Protein AF-A0A7V9MCZ0-F1 (afdb_monomer)

Structure (mmCIF, N/CA/C/O backbone):
data_AF-A0A7V9MCZ0-F1
#
_entry.id   AF-A0A7V9MCZ0-F1
#
loop_
_atom_site.group_PDB
_atom_site.id
_atom_site.type_symbol
_atom_site.label_atom_id
_atom_site.label_alt_id
_atom_site.label_comp_id
_atom_site.label_asym_id
_atom_site.label_entity_id
_atom_site.label_seq_id
_atom_site.pdbx_PDB_ins_code
_atom_site.Cartn_x
_atom_site.Cartn_y
_atom_site.Cartn_z
_atom_site.occupancy
_atom_site.B_iso_or_equiv
_atom_site.auth_seq_id
_atom_site.auth_comp_id
_atom_site.auth_asym_id
_atom_site.auth_atom_id
_atom_site.pdbx_PDB_model_num
ATOM 1 N N . MET A 1 1 ? 47.571 -10.780 -29.583 1.00 53.69 1 MET A N 1
ATOM 2 C CA . MET A 1 1 ? 46.732 -9.605 -29.930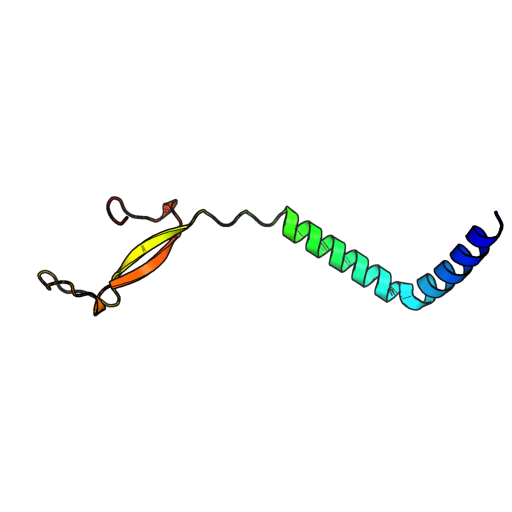 1.00 53.69 1 MET A CA 1
ATOM 3 C C . MET A 1 1 ? 45.734 -9.867 -31.080 1.00 53.69 1 MET A C 1
ATOM 5 O O . MET A 1 1 ? 45.072 -8.927 -31.494 1.00 53.69 1 MET A O 1
ATOM 9 N N . ALA A 1 2 ? 45.577 -11.111 -31.576 1.00 59.25 2 ALA A N 1
ATOM 10 C CA . ALA A 1 2 ? 44.651 -11.463 -32.672 1.00 59.25 2 ALA A CA 1
ATOM 11 C C . ALA A 1 2 ? 43.262 -11.963 -32.199 1.00 59.25 2 ALA A C 1
ATOM 13 O O . ALA A 1 2 ? 42.271 -11.785 -32.904 1.00 59.25 2 ALA A O 1
ATOM 14 N N . ASP A 1 3 ? 43.157 -12.501 -30.978 1.00 59.69 3 ASP A N 1
ATOM 15 C CA . ASP A 1 3 ? 41.900 -13.044 -30.427 1.00 59.69 3 ASP A CA 1
ATOM 16 C C . ASP A 1 3 ? 40.782 -12.011 -30.259 1.00 59.69 3 ASP A C 1
ATOM 18 O O . ASP A 1 3 ? 39.610 -12.296 -30.508 1.00 59.69 3 ASP A O 1
ATOM 22 N N . LEU A 1 4 ? 41.139 -10.775 -29.901 1.00 64.88 4 LEU A N 1
ATOM 23 C CA . LEU A 1 4 ? 40.180 -9.681 -29.737 1.00 64.88 4 LEU A CA 1
ATOM 24 C C . LEU A 1 4 ? 39.427 -9.370 -31.039 1.00 64.88 4 LEU A C 1
ATOM 26 O O . LEU A 1 4 ? 38.250 -9.012 -31.007 1.00 64.88 4 LEU A O 1
ATOM 30 N N . HIS A 1 5 ? 40.072 -9.552 -32.193 1.00 65.00 5 HIS A N 1
ATOM 31 C CA . HIS A 1 5 ? 39.449 -9.288 -33.489 1.00 65.00 5 HIS A CA 1
ATOM 32 C C . HIS A 1 5 ? 38.478 -10.405 -33.904 1.00 65.00 5 HIS A C 1
ATOM 34 O O . HIS A 1 5 ? 37.413 -10.141 -34.468 1.00 65.00 5 HIS A O 1
ATOM 40 N N . HIS A 1 6 ? 38.786 -11.658 -33.561 1.00 62.09 6 HIS A N 1
ATOM 41 C CA . HIS A 1 6 ? 37.888 -12.782 -33.824 1.00 62.09 6 HIS A CA 1
ATOM 42 C C . HIS A 1 6 ? 36.652 -12.761 -32.921 1.00 62.09 6 HIS A C 1
ATOM 44 O O . HIS A 1 6 ? 35.531 -12.915 -33.421 1.00 62.09 6 HIS A O 1
ATOM 50 N N . LEU A 1 7 ? 36.839 -12.485 -31.625 1.00 67.75 7 LEU A N 1
ATOM 51 C CA . LEU A 1 7 ? 35.751 -12.327 -30.655 1.00 67.75 7 LEU A CA 1
ATOM 52 C C . LEU A 1 7 ? 34.787 -11.213 -31.066 1.00 67.75 7 LEU A C 1
ATOM 54 O O . LEU A 1 7 ? 33.575 -11.421 -31.075 1.00 67.75 7 LEU A O 1
ATOM 58 N N . THR A 1 8 ? 35.311 -10.058 -31.482 1.00 74.94 8 THR A N 1
ATOM 59 C CA . THR A 1 8 ? 34.484 -8.918 -31.904 1.00 74.94 8 THR A CA 1
ATOM 60 C C . THR A 1 8 ? 33.714 -9.191 -33.198 1.00 74.94 8 THR A C 1
ATOM 62 O O . THR A 1 8 ? 32.549 -8.799 -33.295 1.00 74.94 8 THR A O 1
ATOM 65 N N . SER A 1 9 ? 34.288 -9.913 -34.172 1.00 70.69 9 SER A N 1
ATOM 66 C CA . SER A 1 9 ? 33.581 -10.242 -35.423 1.00 70.69 9 SER A CA 1
ATOM 67 C C . SER A 1 9 ? 32.402 -11.205 -35.210 1.00 70.69 9 SER A C 1
ATOM 69 O O . SER A 1 9 ? 31.314 -10.985 -35.755 1.00 70.69 9 SER A O 1
ATOM 71 N N . ASN A 1 10 ? 32.579 -12.219 -34.355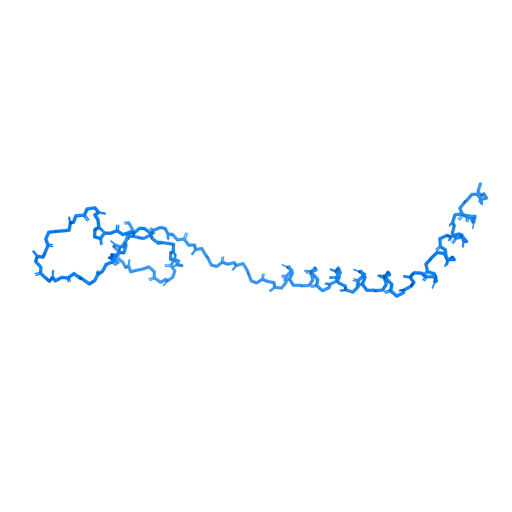 1.00 66.81 10 ASN A N 1
ATOM 72 C CA . ASN A 1 10 ? 31.535 -13.186 -34.017 1.00 66.81 10 ASN A CA 1
ATOM 73 C C . ASN A 1 10 ? 30.439 -12.545 -33.160 1.00 66.81 10 ASN A C 1
ATOM 75 O O . ASN A 1 10 ? 29.253 -12.730 -33.453 1.00 66.81 10 ASN A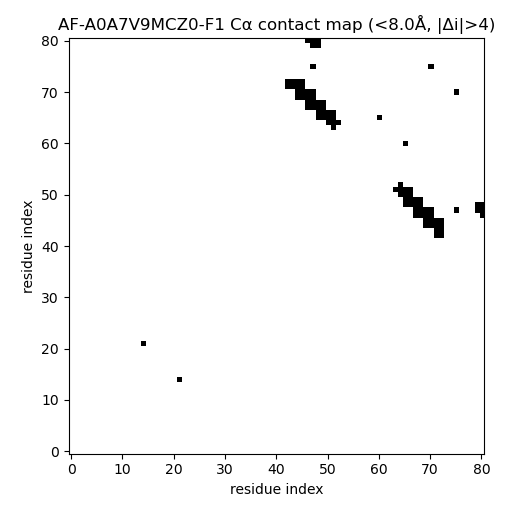 O 1
ATOM 79 N N . LEU A 1 11 ? 30.819 -11.711 -32.181 1.00 68.62 11 LEU A N 1
ATOM 80 C CA . LEU A 1 11 ? 29.869 -10.901 -31.415 1.00 68.62 11 LEU A CA 1
ATOM 81 C C . LEU A 1 11 ? 29.048 -10.008 -32.336 1.00 68.62 11 LEU A C 1
ATOM 83 O O . LEU A 1 11 ? 27.831 -9.986 -32.221 1.00 68.62 11 LEU A O 1
ATOM 87 N N . ARG A 1 12 ? 29.677 -9.311 -33.288 1.00 70.56 12 ARG A N 1
ATOM 88 C CA . ARG A 1 12 ? 28.982 -8.411 -34.219 1.00 70.56 12 ARG A CA 1
ATOM 89 C C . ARG A 1 12 ? 27.949 -9.151 -35.069 1.00 70.56 12 ARG A C 1
ATOM 91 O O . ARG A 1 12 ? 26.850 -8.640 -35.276 1.00 70.56 12 ARG A O 1
ATOM 98 N N . ARG A 1 13 ? 28.262 -10.361 -35.540 1.00 67.38 13 ARG A N 1
ATOM 99 C CA . ARG A 1 13 ? 27.335 -11.187 -36.335 1.00 67.38 13 ARG A CA 1
ATOM 100 C C . ARG A 1 13 ? 26.147 -11.682 -35.504 1.00 67.38 13 ARG A C 1
ATOM 102 O O . ARG A 1 13 ? 25.012 -11.617 -35.975 1.00 67.38 13 AR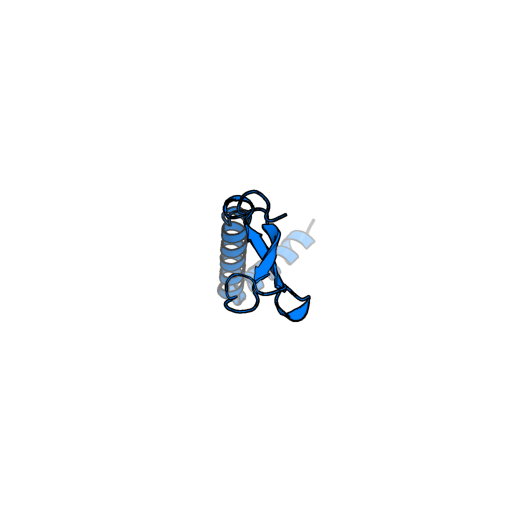G A O 1
ATOM 109 N N . ALA A 1 14 ? 26.393 -12.106 -34.265 1.00 65.81 14 ALA A N 1
ATOM 110 C CA . ALA A 1 14 ? 25.343 -12.473 -33.316 1.00 65.81 14 ALA A CA 1
ATOM 111 C C . ALA A 1 14 ? 24.486 -11.256 -32.914 1.00 65.81 14 ALA A C 1
ATOM 113 O O . ALA A 1 14 ? 23.259 -11.335 -32.935 1.00 65.81 14 ALA A O 1
ATOM 114 N N . LEU A 1 15 ? 25.117 -10.103 -32.661 1.00 65.69 15 LEU A N 1
ATOM 115 C CA . LEU A 1 15 ? 24.462 -8.825 -32.373 1.00 65.69 15 LEU A CA 1
ATOM 116 C C . LEU A 1 15 ? 23.528 -8.397 -33.500 1.00 65.69 15 LEU A C 1
ATOM 118 O O . LEU A 1 15 ? 22.436 -7.928 -33.224 1.00 65.69 15 LEU A O 1
ATOM 122 N N . LEU A 1 16 ? 23.934 -8.536 -34.765 1.00 67.25 16 LEU A N 1
ATOM 123 C CA . LEU A 1 16 ? 23.092 -8.162 -35.906 1.00 67.25 16 LEU A CA 1
ATOM 124 C C . LEU A 1 16 ? 21.891 -9.102 -36.063 1.00 67.25 16 LEU A C 1
ATOM 126 O O . LEU A 1 16 ? 20.796 -8.639 -36.378 1.00 67.25 16 LEU A O 1
ATOM 130 N N . ARG A 1 17 ? 22.071 -10.399 -35.786 1.00 70.44 17 ARG A N 1
ATOM 131 C CA . ARG A 1 17 ? 20.998 -11.404 -35.840 1.00 70.44 17 ARG A CA 1
ATOM 132 C C . ARG A 1 17 ? 20.006 -11.266 -34.680 1.00 70.44 17 ARG A C 1
ATOM 134 O O . ARG A 1 17 ? 18.813 -11.472 -34.874 1.00 70.44 17 ARG A O 1
ATOM 141 N N . HIS A 1 18 ? 20.480 -10.835 -33.511 1.00 70.00 18 HIS A N 1
ATOM 142 C CA . HIS A 1 18 ? 19.671 -10.610 -32.309 1.00 70.00 18 HIS A CA 1
ATOM 143 C C . HIS A 1 18 ? 19.456 -9.125 -31.992 1.00 70.00 18 HIS A C 1
ATOM 145 O O . HIS A 1 18 ? 19.035 -8.790 -30.888 1.00 70.00 18 HIS A O 1
ATOM 151 N N . ARG A 1 19 ? 19.689 -8.218 -32.953 1.00 75.56 19 ARG A N 1
ATOM 152 C CA . ARG A 1 19 ? 19.702 -6.760 -32.718 1.00 75.56 19 ARG A CA 1
ATOM 153 C C . ARG A 1 19 ? 18.398 -6.257 -32.126 1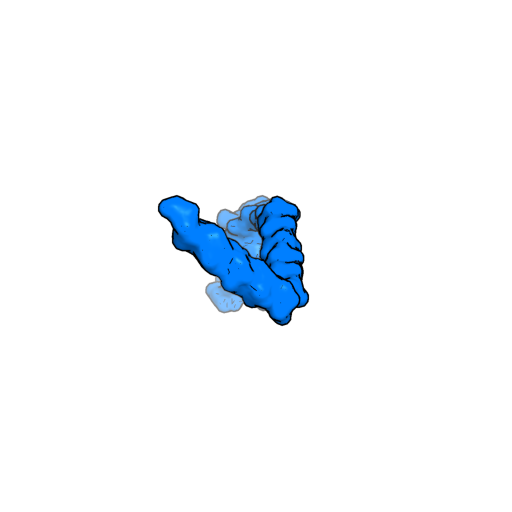.00 75.56 19 ARG A C 1
ATOM 155 O O . ARG A 1 19 ? 18.404 -5.355 -31.300 1.00 75.56 19 ARG A O 1
ATOM 162 N N . ARG A 1 20 ? 17.287 -6.872 -32.539 1.00 77.62 20 ARG A N 1
ATOM 163 C CA . ARG A 1 20 ? 15.955 -6.593 -31.999 1.00 77.62 20 ARG A CA 1
ATOM 164 C C . ARG A 1 20 ? 15.819 -7.026 -30.540 1.00 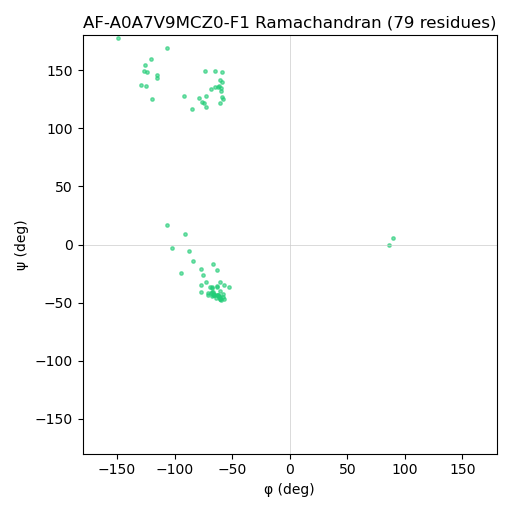77.62 20 ARG A C 1
ATOM 166 O O . ARG A 1 20 ? 15.302 -6.250 -29.752 1.00 77.62 20 ARG A O 1
ATOM 173 N N . LEU A 1 21 ? 16.319 -8.210 -30.175 1.00 80.75 21 LEU A N 1
ATOM 174 C CA . LEU A 1 21 ? 16.299 -8.685 -28.788 1.00 80.75 21 LEU A CA 1
ATOM 175 C C . LEU A 1 21 ? 17.210 -7.838 -27.901 1.00 80.75 21 LEU A C 1
ATOM 177 O O . LEU A 1 21 ? 16.779 -7.422 -26.839 1.00 80.75 21 LEU A O 1
ATOM 181 N N . LEU A 1 22 ? 18.418 -7.509 -28.362 1.00 83.88 22 LEU A N 1
ATOM 182 C CA . LEU A 1 22 ? 19.357 -6.685 -27.596 1.00 83.88 22 LEU A CA 1
ATOM 183 C C . LEU A 1 22 ? 18.868 -5.248 -27.414 1.00 83.88 22 LEU A C 1
ATOM 185 O O . LEU A 1 22 ? 18.983 -4.693 -26.325 1.00 83.88 22 LEU A O 1
ATOM 189 N N . ALA A 1 23 ? 18.287 -4.653 -28.460 1.00 84.06 23 ALA A N 1
ATOM 190 C CA . ALA A 1 23 ? 17.640 -3.352 -28.348 1.00 84.06 23 ALA A CA 1
ATOM 191 C C . ALA A 1 23 ? 16.455 -3.409 -27.375 1.00 84.06 23 ALA A C 1
ATOM 193 O O . ALA A 1 23 ? 16.334 -2.531 -26.528 1.00 84.06 23 ALA A O 1
ATOM 194 N N . ALA A 1 24 ? 15.625 -4.456 -27.445 1.00 84.50 24 ALA A N 1
ATOM 195 C CA . ALA A 1 24 ? 14.497 -4.635 -26.537 1.00 84.50 24 ALA A CA 1
ATOM 196 C C . ALA A 1 24 ? 14.945 -4.817 -25.079 1.00 84.50 24 ALA A C 1
ATOM 198 O O . ALA A 1 24 ? 14.412 -4.147 -24.202 1.00 84.50 24 ALA A O 1
ATOM 199 N N . THR A 1 25 ? 15.951 -5.651 -24.803 1.00 90.69 25 THR A N 1
ATOM 200 C CA . THR A 1 25 ? 16.471 -5.846 -23.440 1.00 90.69 25 THR A CA 1
ATOM 201 C C . THR A 1 25 ? 17.168 -4.598 -22.916 1.00 90.69 25 THR A C 1
ATOM 203 O O . THR A 1 25 ? 17.022 -4.273 -21.744 1.00 90.69 25 THR A O 1
ATOM 206 N N . SER A 1 26 ? 17.888 -3.868 -23.773 1.00 91.44 26 SER A N 1
ATOM 207 C CA . SER A 1 26 ? 18.509 -2.597 -23.393 1.00 91.44 26 SER A CA 1
ATOM 208 C C . SER A 1 26 ? 17.458 -1.536 -23.076 1.00 91.44 26 SER A C 1
ATOM 21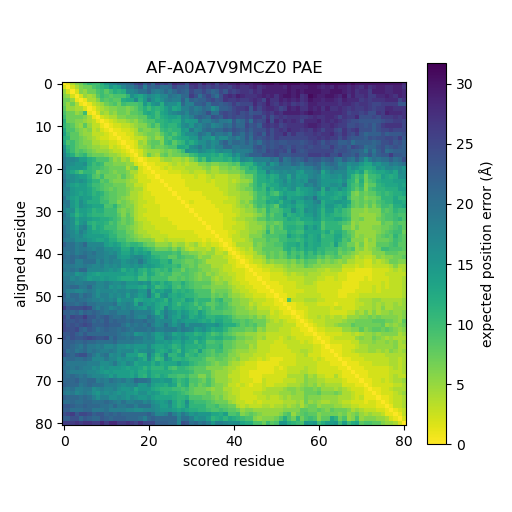0 O O . SER A 1 26 ? 17.597 -0.832 -22.081 1.00 91.44 26 SER A O 1
ATOM 212 N N . ALA A 1 27 ? 16.409 -1.424 -23.893 1.00 92.12 27 ALA A N 1
ATOM 213 C CA . ALA A 1 27 ? 15.313 -0.490 -23.660 1.00 92.12 27 ALA A CA 1
ATOM 214 C C . ALA A 1 27 ? 14.520 -0.862 -22.399 1.00 92.12 27 ALA A C 1
ATOM 216 O O . ALA A 1 27 ? 14.232 0.009 -21.586 1.00 92.12 27 ALA A O 1
ATOM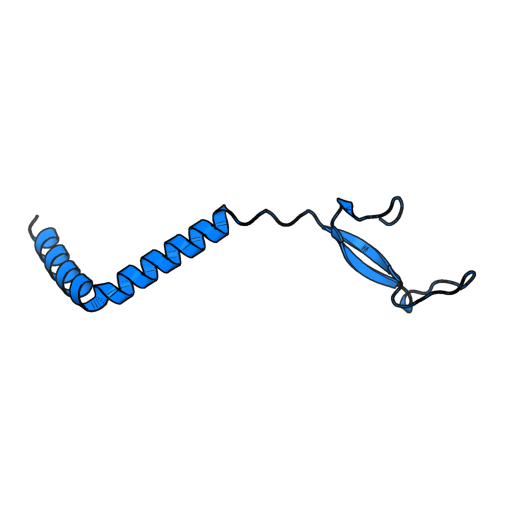 217 N N . ALA A 1 28 ? 14.228 -2.150 -22.197 1.00 92.81 28 ALA A N 1
ATOM 218 C CA . ALA A 1 28 ? 13.575 -2.644 -20.988 1.00 92.81 28 ALA A CA 1
ATOM 219 C C . ALA A 1 28 ? 14.428 -2.387 -19.738 1.00 92.81 28 ALA A C 1
ATOM 221 O O . ALA A 1 28 ? 13.909 -1.912 -18.734 1.00 92.81 28 ALA A O 1
ATOM 222 N N . GLY A 1 29 ? 15.739 -2.637 -19.805 1.00 96.25 29 GLY A N 1
ATOM 223 C CA . GLY A 1 29 ? 16.669 -2.351 -18.714 1.00 96.25 29 GLY A CA 1
ATOM 224 C C . GLY A 1 29 ? 16.750 -0.860 -18.389 1.00 96.25 29 GLY A C 1
ATOM 225 O O . GLY A 1 29 ? 16.686 -0.490 -17.221 1.00 96.25 29 GLY A O 1
ATOM 226 N N . ALA A 1 30 ? 16.819 -0.002 -19.411 1.00 93.94 30 ALA A N 1
ATOM 227 C CA . ALA A 1 30 ? 16.774 1.446 -19.229 1.00 93.94 30 ALA A CA 1
ATOM 228 C C . ALA A 1 30 ? 15.458 1.886 -18.576 1.00 93.94 30 ALA A C 1
ATOM 230 O O . ALA A 1 30 ? 15.492 2.609 -17.588 1.00 93.94 30 ALA A O 1
ATOM 231 N N . ALA A 1 31 ? 14.313 1.394 -19.060 1.00 95.81 31 ALA A N 1
ATOM 232 C CA . ALA A 1 31 ? 13.007 1.704 -18.485 1.00 95.81 31 ALA A CA 1
ATOM 233 C C . ALA A 1 31 ? 12.895 1.251 -17.021 1.00 95.81 31 ALA A C 1
ATOM 235 O O . ALA A 1 31 ? 12.458 2.032 -16.181 1.00 95.81 31 ALA A O 1
ATOM 236 N N . LEU A 1 32 ? 13.336 0.030 -16.695 1.00 95.44 32 LEU A N 1
ATOM 237 C CA . LEU A 1 32 ? 13.363 -0.473 -15.318 1.00 95.44 32 LEU A CA 1
ATOM 238 C C . LEU A 1 32 ? 14.251 0.393 -14.424 1.00 95.44 32 LEU A C 1
ATOM 240 O O . LEU A 1 32 ? 13.811 0.796 -13.355 1.00 95.44 32 LEU A O 1
ATOM 244 N N . ALA A 1 33 ? 15.461 0.737 -14.875 1.00 95.56 33 ALA A N 1
ATOM 245 C CA . ALA A 1 33 ? 16.364 1.604 -14.125 1.00 95.56 33 ALA A CA 1
ATOM 246 C C . ALA A 1 33 ? 15.758 2.997 -13.903 1.00 95.56 33 ALA A C 1
ATOM 248 O O . ALA A 1 33 ? 15.788 3.508 -12.788 1.00 95.56 33 ALA A O 1
ATOM 249 N N . THR A 1 34 ? 15.158 3.596 -14.936 1.00 96.19 34 THR A N 1
ATOM 250 C CA . THR A 1 34 ? 14.469 4.885 -14.822 1.00 96.19 34 THR A CA 1
ATOM 251 C C . THR A 1 34 ? 13.326 4.813 -13.819 1.00 96.19 34 THR A C 1
ATOM 253 O O . THR A 1 34 ? 13.254 5.669 -12.945 1.00 96.19 34 THR A O 1
ATOM 256 N N . VAL A 1 35 ? 12.468 3.790 -13.897 1.00 94.69 35 VAL A N 1
ATOM 257 C CA . VAL A 1 35 ? 11.367 3.601 -12.942 1.00 94.69 35 VAL A CA 1
ATOM 258 C C . VAL A 1 35 ? 11.907 3.409 -11.531 1.00 94.69 35 VAL A C 1
ATOM 260 O O . VAL A 1 35 ? 11.414 4.055 -10.621 1.00 94.69 35 VAL A O 1
ATOM 263 N N . SER A 1 36 ? 12.940 2.591 -11.327 1.00 91.69 36 SER A N 1
ATOM 264 C CA . SER A 1 36 ? 13.529 2.386 -9.999 1.00 91.69 36 SER A CA 1
ATOM 265 C C . SER A 1 36 ? 14.142 3.657 -9.409 1.00 91.69 36 SER A C 1
ATOM 267 O O . SER A 1 36 ? 14.042 3.857 -8.204 1.00 91.69 36 SER A O 1
ATOM 269 N N . ILE A 1 37 ? 14.758 4.512 -10.231 1.00 93.00 37 ILE A N 1
ATOM 270 C CA . ILE A 1 37 ? 15.376 5.769 -9.778 1.00 93.00 37 ILE A CA 1
ATOM 271 C C . ILE A 1 37 ? 14.320 6.845 -9.506 1.00 93.00 37 ILE A C 1
ATOM 273 O O . ILE A 1 37 ? 14.446 7.591 -8.540 1.00 93.00 37 ILE A O 1
ATOM 277 N N . LEU A 1 38 ? 13.297 6.952 -10.358 1.00 94.06 38 LEU A N 1
ATOM 278 C CA . LEU A 1 38 ? 12.231 7.949 -10.207 1.00 94.06 38 LEU A CA 1
ATOM 279 C C . LEU A 1 38 ? 11.116 7.499 -9.259 1.00 94.06 38 LEU A C 1
ATOM 281 O O . LEU A 1 38 ? 10.294 8.330 -8.876 1.00 94.06 38 LEU A O 1
ATOM 285 N N . SER A 1 39 ? 11.048 6.213 -8.904 1.00 91.31 39 SER A N 1
ATOM 286 C CA . SER A 1 39 ? 10.035 5.714 -7.980 1.00 91.31 39 SER A CA 1
ATOM 287 C C . SER A 1 39 ? 10.207 6.422 -6.636 1.00 91.31 39 SER A C 1
ATOM 289 O O . SER A 1 39 ? 11.276 6.317 -6.029 1.00 91.31 39 SER A O 1
ATOM 291 N N . PRO A 1 40 ? 9.172 7.115 -6.136 1.00 86.12 40 PRO A N 1
ATOM 292 C CA . PRO A 1 40 ? 9.233 7.722 -4.821 1.00 86.12 40 PRO A CA 1
ATOM 293 C C . PRO A 1 40 ? 9.461 6.642 -3.764 1.00 86.12 40 PRO A C 1
ATOM 295 O O . PRO A 1 40 ? 8.883 5.552 -3.845 1.00 86.12 40 PRO A O 1
ATOM 298 N N . THR A 1 41 ? 10.270 6.953 -2.752 1.00 86.00 41 THR A N 1
ATOM 299 C CA . THR A 1 41 ? 10.353 6.115 -1.554 1.00 86.00 41 THR A CA 1
ATOM 300 C C . THR A 1 41 ? 8.960 6.039 -0.927 1.00 86.00 41 THR A C 1
ATOM 302 O O . THR A 1 41 ? 8.359 7.093 -0.692 1.00 86.00 41 THR A O 1
ATOM 305 N N . PRO A 1 42 ? 8.419 4.834 -0.662 1.00 84.69 42 PRO A N 1
ATOM 306 C CA . PRO A 1 42 ? 7.131 4.718 0.000 1.00 84.69 42 PRO A CA 1
ATOM 307 C C . PRO A 1 42 ? 7.191 5.417 1.367 1.00 84.69 42 PRO A C 1
ATOM 309 O O . PRO A 1 42 ? 8.212 5.321 2.057 1.00 84.69 42 PRO A O 1
ATOM 312 N N . PRO A 1 43 ? 6.127 6.133 1.763 1.00 88.88 43 PRO A N 1
ATOM 313 C CA . PRO A 1 43 ? 6.103 6.852 3.029 1.00 88.88 43 PRO A CA 1
ATOM 314 C C . PRO A 1 43 ? 6.310 5.893 4.211 1.00 88.88 43 PRO A C 1
ATOM 316 O O . PRO A 1 43 ? 5.888 4.733 4.144 1.00 88.88 43 PRO A O 1
ATOM 319 N N . PRO A 1 44 ? 6.937 6.354 5.309 1.00 91.44 44 PRO A N 1
ATOM 320 C CA . PRO A 1 44 ? 7.103 5.532 6.497 1.00 91.44 44 PRO A CA 1
ATOM 321 C C . PRO A 1 44 ? 5.730 5.113 7.031 1.00 91.44 44 PRO A C 1
ATOM 323 O O . PRO A 1 44 ? 4.808 5.925 7.130 1.00 91.44 44 PRO A O 1
ATOM 326 N N . THR A 1 45 ? 5.594 3.834 7.378 1.00 93.38 45 THR A N 1
ATOM 327 C CA . THR A 1 45 ? 4.365 3.276 7.955 1.00 93.38 45 THR A CA 1
ATOM 328 C C . THR A 1 45 ? 4.602 2.807 9.379 1.00 93.38 45 THR A C 1
ATOM 330 O O . THR A 1 45 ? 5.642 2.207 9.651 1.00 93.38 45 THR A O 1
ATOM 333 N N . THR A 1 46 ? 3.613 2.982 10.252 1.00 93.31 46 THR A N 1
ATOM 334 C CA . THR A 1 46 ? 3.608 2.419 11.608 1.00 93.31 46 THR A CA 1
ATOM 335 C C . THR A 1 46 ? 2.404 1.502 11.819 1.00 93.31 46 THR A C 1
ATOM 337 O O . THR A 1 46 ? 1.427 1.548 11.066 1.00 93.31 46 THR A O 1
ATOM 340 N N . ALA A 1 47 ? 2.503 0.619 12.809 1.00 93.69 47 ALA A N 1
ATOM 341 C CA . ALA A 1 47 ? 1.414 -0.260 13.213 1.00 93.69 47 ALA A CA 1
ATOM 342 C C . ALA A 1 47 ? 0.416 0.525 14.073 1.00 93.69 47 ALA A C 1
ATOM 344 O O . ALA A 1 47 ? 0.812 1.134 15.060 1.00 93.69 47 ALA A O 1
ATOM 345 N N . VAL A 1 48 ? -0.862 0.497 13.694 1.00 92.75 48 VAL A N 1
ATOM 346 C CA . VAL A 1 48 ? -1.951 1.181 14.406 1.00 92.75 48 VAL A CA 1
ATOM 347 C C . VAL A 1 48 ? -3.085 0.195 14.664 1.00 92.75 48 VAL A C 1
ATOM 349 O O . VAL A 1 48 ? -3.447 -0.593 13.782 1.00 92.75 48 VAL A O 1
ATOM 352 N N . ALA A 1 49 ? -3.643 0.239 15.872 1.00 93.12 49 ALA A N 1
ATOM 353 C CA . ALA A 1 49 ? -4.847 -0.496 16.237 1.00 93.12 49 ALA A CA 1
ATOM 354 C C . ALA A 1 49 ? -6.084 0.192 15.640 1.00 93.12 49 ALA A C 1
ATOM 356 O O . ALA A 1 49 ? -6.334 1.367 15.898 1.00 93.12 49 ALA A O 1
ATOM 357 N N . VAL A 1 50 ? -6.861 -0.537 14.840 1.00 92.81 50 VAL A N 1
ATOM 358 C CA . VAL A 1 50 ? -8.107 -0.049 14.234 1.00 92.81 50 VAL A CA 1
ATOM 359 C C . VAL A 1 50 ? -9.258 -0.995 14.546 1.00 92.81 50 VAL A C 1
ATOM 361 O O . VAL A 1 50 ? -9.057 -2.207 14.664 1.00 92.81 50 VAL A O 1
ATOM 364 N N . ALA A 1 51 ? -10.470 -0.452 14.638 1.00 93.06 51 ALA A N 1
ATOM 365 C CA . ALA A 1 51 ? -11.666 -1.254 14.859 1.00 93.06 51 ALA A CA 1
ATOM 366 C C . ALA A 1 51 ? -11.896 -2.232 13.690 1.00 93.06 51 ALA 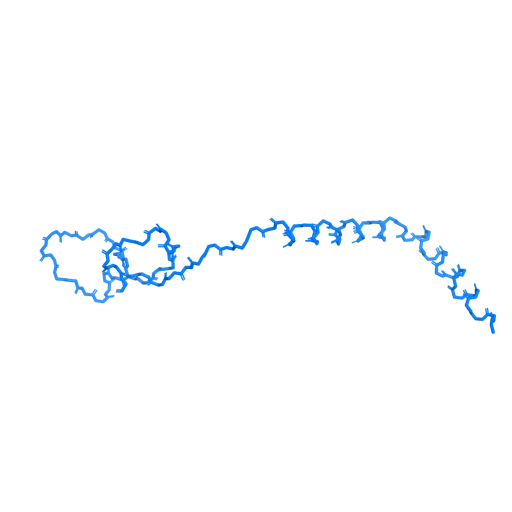A C 1
ATOM 368 O O . ALA A 1 51 ? -11.729 -1.882 12.513 1.00 93.06 51 ALA A O 1
ATOM 369 N N . SER A 1 52 ? -12.227 -3.484 14.009 1.00 93.19 52 SER A N 1
ATOM 370 C CA . SER A 1 52 ? -12.532 -4.530 13.028 1.00 93.19 52 SER A CA 1
ATOM 371 C C . SER A 1 52 ? -13.917 -4.355 12.402 1.00 93.19 52 SER A C 1
ATOM 373 O O . SER A 1 52 ? -14.106 -4.730 11.246 1.00 93.19 52 SER A O 1
ATOM 375 N N . HIS A 1 53 ? -14.830 -3.712 13.124 1.00 90.88 53 HIS A N 1
ATOM 376 C CA . HIS A 1 53 ? -16.187 -3.353 12.722 1.00 90.88 53 HIS A CA 1
ATOM 377 C C . HIS A 1 53 ? -16.616 -2.055 13.423 1.00 90.88 53 HIS A C 1
ATOM 379 O O . HIS A 1 53 ? -15.870 -1.508 14.237 1.00 90.88 53 HIS A O 1
ATOM 385 N N . ASP A 1 54 ? -17.820 -1.570 13.122 1.00 90.88 54 ASP A N 1
ATOM 386 C CA . ASP A 1 54 ? -18.404 -0.436 13.836 1.00 90.88 54 ASP A CA 1
ATOM 387 C C . ASP A 1 54 ? -18.661 -0.809 15.302 1.00 90.88 54 ASP A C 1
ATOM 389 O O . ASP A 1 54 ? -19.132 -1.908 15.607 1.00 90.88 54 ASP A O 1
ATOM 393 N N . LEU A 1 55 ? -18.305 0.094 16.214 1.00 90.50 55 LEU A N 1
ATOM 394 C CA . LEU A 1 55 ? -18.411 -0.104 17.656 1.00 90.50 55 LEU A CA 1
ATOM 395 C C . LEU A 1 55 ? -19.332 0.950 18.254 1.00 90.50 55 LEU A C 1
ATOM 397 O O . LEU A 1 55 ? -19.099 2.151 18.103 1.00 90.50 55 LEU A O 1
ATOM 401 N N . ASP A 1 56 ? -20.347 0.488 18.977 1.00 90.31 56 ASP A N 1
ATOM 402 C CA . ASP A 1 56 ? -21.268 1.366 19.685 1.00 90.31 56 ASP A CA 1
ATOM 403 C C . ASP A 1 56 ? -20.623 1.977 20.933 1.00 90.31 56 ASP A C 1
ATOM 405 O O . ASP A 1 56 ? -19.789 1.363 21.614 1.00 90.31 56 ASP A O 1
ATOM 409 N N . ALA A 1 57 ? -21.064 3.188 21.276 1.00 88.12 57 ALA A N 1
ATOM 410 C CA . ALA A 1 57 ? -20.598 3.895 22.460 1.00 88.12 57 ALA A CA 1
ATOM 411 C C . ALA A 1 57 ? -20.892 3.100 23.746 1.00 88.12 57 ALA A C 1
ATOM 413 O O . ALA A 1 57 ? -22.011 2.647 23.977 1.00 88.12 57 ALA A O 1
ATOM 414 N N . GLY A 1 58 ? -19.879 2.970 24.607 1.00 91.19 58 GLY A N 1
ATOM 415 C CA . GLY A 1 58 ? -19.983 2.242 25.876 1.00 91.19 58 GLY A CA 1
ATOM 416 C C . GLY A 1 58 ? -19.731 0.734 25.778 1.00 91.19 58 GLY A C 1
ATOM 417 O O . GLY A 1 58 ? -19.750 0.058 26.806 1.00 91.19 58 GLY A O 1
ATOM 418 N N . THR A 1 59 ? -19.449 0.204 24.585 1.00 88.75 59 THR A N 1
ATOM 419 C CA . THR A 1 59 ? -19.049 -1.199 24.414 1.00 88.75 59 THR A CA 1
ATOM 420 C C . THR A 1 59 ? -17.663 -1.448 25.007 1.00 88.75 59 THR A C 1
ATOM 422 O O . THR A 1 59 ? -16.719 -0.693 24.766 1.00 88.75 59 THR A O 1
ATOM 425 N N . VAL A 1 60 ? -17.529 -2.532 25.775 1.00 92.62 60 VAL A N 1
ATOM 426 C CA . VAL A 1 60 ? -16.225 -3.007 26.252 1.00 92.62 60 VAL A CA 1
ATOM 427 C C . VAL A 1 60 ? -15.478 -3.632 25.079 1.00 92.62 60 VAL A C 1
ATOM 429 O O . VAL A 1 60 ? -15.931 -4.623 24.516 1.00 92.62 60 VAL A O 1
ATOM 432 N N . ILE A 1 61 ? -14.330 -3.053 24.730 1.00 92.94 61 ILE A N 1
ATOM 433 C CA . ILE A 1 61 ? -13.496 -3.512 23.616 1.00 92.94 61 ILE A CA 1
ATOM 434 C C . ILE A 1 61 ? -12.805 -4.825 23.993 1.00 92.94 61 ILE A C 1
ATOM 436 O O . ILE A 1 61 ? -12.119 -4.911 25.015 1.00 92.94 61 ILE A O 1
ATOM 440 N N . SER A 1 62 ? -12.950 -5.836 23.141 1.00 93.31 62 SER A N 1
ATOM 441 C CA . SER A 1 62 ? -12.248 -7.112 23.224 1.00 93.31 62 SER A CA 1
ATOM 442 C C . SER A 1 62 ? -11.154 -7.228 22.158 1.00 93.31 62 SER A C 1
ATOM 444 O O . SER A 1 62 ? -11.070 -6.443 21.214 1.00 93.31 62 SER A O 1
ATOM 446 N N . ALA A 1 63 ? -10.308 -8.255 22.277 1.00 91.94 63 ALA A N 1
ATOM 447 C CA . ALA A 1 63 ? -9.256 -8.517 21.296 1.00 91.94 63 ALA A CA 1
ATOM 448 C C . ALA A 1 63 ? -9.791 -8.851 19.887 1.00 91.94 63 ALA A C 1
ATOM 450 O O . ALA A 1 63 ? -9.057 -8.692 18.916 1.00 91.94 63 ALA A O 1
ATOM 451 N N . ALA A 1 64 ? -11.042 -9.309 19.758 1.00 92.38 64 ALA A N 1
ATOM 452 C CA . ALA A 1 64 ? -11.659 -9.606 18.461 1.00 92.38 64 ALA A CA 1
ATOM 453 C C . ALA A 1 64 ? -12.114 -8.337 17.711 1.00 92.38 64 ALA A C 1
ATOM 455 O O . ALA A 1 64 ? -12.234 -8.333 16.482 1.00 92.38 64 ALA A O 1
ATOM 456 N N . ASP A 1 65 ? -12.307 -7.243 18.445 1.00 92.19 65 ASP A N 1
ATOM 457 C CA . ASP A 1 65 ? -12.870 -5.995 17.924 1.00 92.19 65 ASP A CA 1
ATOM 458 C C . ASP A 1 65 ? -11.787 -5.075 17.340 1.00 92.19 65 ASP A C 1
ATOM 460 O O . ASP A 1 65 ? -12.076 -4.028 16.761 1.00 92.19 65 ASP A O 1
ATOM 464 N N . VAL A 1 66 ? -10.515 -5.461 17.480 1.00 94.19 66 VAL A N 1
ATOM 465 C CA . VAL A 1 66 ? -9.354 -4.676 17.064 1.00 94.19 66 VAL A CA 1
ATOM 466 C C . VAL A 1 66 ? -8.481 -5.501 16.131 1.00 94.19 66 VAL A C 1
ATOM 468 O O . VAL A 1 66 ? -8.168 -6.660 16.392 1.00 94.19 66 VAL A O 1
ATOM 471 N N . ARG A 1 67 ? -8.019 -4.880 15.046 1.00 95.12 67 ARG A N 1
ATOM 472 C CA . ARG A 1 67 ? -6.950 -5.423 14.201 1.00 95.12 67 ARG A CA 1
ATOM 473 C C . ARG A 1 67 ? -5.830 -4.408 14.043 1.00 95.12 67 ARG A C 1
ATOM 475 O O . ARG A 1 67 ? -6.054 -3.203 14.103 1.00 95.12 67 ARG A O 1
ATOM 482 N N . VAL A 1 68 ? -4.628 -4.898 13.774 1.00 94.56 68 VAL A N 1
ATOM 483 C CA . VAL A 1 68 ? -3.475 -4.043 13.479 1.00 94.56 68 VAL A CA 1
ATOM 484 C C . VAL A 1 68 ? -3.380 -3.819 11.974 1.00 94.56 68 VAL A C 1
ATOM 486 O O . VAL A 1 68 ? -3.362 -4.775 11.197 1.00 94.56 68 VAL A O 1
ATOM 489 N N . VAL A 1 69 ? -3.294 -2.557 11.558 1.00 93.81 69 VAL A N 1
ATOM 490 C CA . VAL A 1 69 ? -3.073 -2.159 10.159 1.00 93.81 69 VAL A CA 1
ATOM 491 C C . VAL A 1 69 ? -1.838 -1.262 10.075 1.00 93.81 69 VAL A C 1
ATOM 493 O O . VAL A 1 69 ? -1.513 -0.540 11.016 1.00 93.81 69 VAL A O 1
ATOM 496 N N . ARG A 1 70 ? -1.121 -1.324 8.947 1.00 93.25 70 ARG A N 1
ATOM 497 C CA . ARG A 1 70 ? -0.033 -0.386 8.648 1.00 93.25 70 ARG A CA 1
ATOM 498 C C . ARG A 1 70 ? -0.606 0.876 8.023 1.00 93.25 70 ARG A C 1
ATOM 500 O O . ARG A 1 70 ? -1.160 0.812 6.928 1.00 93.25 70 ARG A O 1
ATOM 507 N N . LEU A 1 71 ? -0.440 1.998 8.711 1.00 92.31 71 LEU A N 1
ATOM 508 C CA . LEU A 1 71 ? -0.848 3.314 8.235 1.00 92.31 71 LEU A CA 1
ATOM 509 C C . LEU A 1 71 ? 0.388 4.191 8.034 1.00 92.31 71 LEU A C 1
ATOM 511 O O . LEU A 1 71 ? 1.375 4.056 8.760 1.00 92.31 71 LEU A O 1
ATOM 515 N N . THR A 1 72 ? 0.353 5.072 7.037 1.00 91.81 72 THR A N 1
ATOM 516 C CA . THR A 1 72 ? 1.395 6.088 6.848 1.00 91.81 72 THR A CA 1
ATOM 517 C C . THR A 1 72 ? 1.445 7.003 8.061 1.00 91.81 72 THR A C 1
ATOM 519 O O . THR A 1 72 ? 0.392 7.433 8.528 1.00 91.81 72 THR A O 1
ATOM 522 N N . VAL A 1 73 ? 2.646 7.322 8.544 1.00 90.50 73 VAL A N 1
ATOM 523 C CA . VAL A 1 73 ? 2.844 8.106 9.778 1.00 90.50 73 VAL A CA 1
ATOM 524 C C . VAL A 1 73 ? 2.065 9.429 9.751 1.00 90.50 73 VAL A C 1
ATOM 526 O O . VAL A 1 73 ? 1.460 9.787 10.754 1.00 90.50 73 VAL A O 1
ATOM 529 N N . ASP A 1 74 ? 1.969 10.080 8.590 1.00 89.88 74 ASP A N 1
ATOM 530 C CA . ASP A 1 74 ? 1.248 11.353 8.419 1.00 89.88 74 ASP A CA 1
ATOM 531 C C . ASP A 1 74 ? -0.278 11.266 8.613 1.00 89.88 74 ASP A C 1
ATOM 533 O O . ASP A 1 74 ? -0.936 12.286 8.794 1.00 89.88 74 ASP A O 1
ATOM 537 N N . LEU A 1 75 ? -0.860 10.063 8.565 1.00 91.06 75 LEU A N 1
ATOM 538 C CA . LEU A 1 75 ? -2.300 9.836 8.743 1.00 91.06 75 LEU A CA 1
ATOM 539 C C . LEU A 1 75 ? -2.651 9.302 10.138 1.00 91.06 75 LEU A C 1
ATOM 541 O O . LEU A 1 75 ? -3.829 9.089 10.421 1.00 91.06 75 LEU A O 1
ATOM 545 N N . VAL A 1 76 ? -1.661 9.047 11.000 1.00 90.56 76 VAL A N 1
ATOM 546 C CA . VAL A 1 76 ? -1.895 8.469 12.329 1.00 90.56 76 VAL A CA 1
ATOM 547 C C . VAL A 1 76 ? -2.481 9.532 13.264 1.00 90.56 76 VAL A C 1
ATOM 549 O O . VAL A 1 76 ? -1.839 10.559 13.492 1.00 90.56 76 VAL A O 1
ATOM 552 N N . PRO A 1 77 ? -3.672 9.305 13.846 1.00 86.19 77 PRO A N 1
ATOM 553 C CA . PRO A 1 77 ? -4.239 10.214 14.836 1.00 86.19 77 PRO A CA 1
ATOM 554 C C . PRO A 1 77 ? -3.396 10.260 16.116 1.00 86.19 77 PRO A C 1
ATOM 556 O O . PRO A 1 77 ? -2.809 9.257 16.530 1.00 86.19 77 PRO A O 1
ATOM 559 N N . ALA A 1 78 ? -3.385 11.410 16.792 1.00 84.75 78 ALA A N 1
ATOM 560 C CA . ALA A 1 78 ? -2.710 11.549 18.078 1.00 84.75 78 ALA A CA 1
ATOM 561 C C . ALA A 1 78 ? -3.275 10.546 19.108 1.00 84.75 78 ALA A C 1
ATOM 563 O O . ALA A 1 78 ? -4.480 10.516 19.348 1.00 84.75 78 ALA A O 1
ATOM 564 N N . GLY A 1 79 ? -2.396 9.737 19.712 1.00 80.56 79 GLY A N 1
ATOM 565 C CA . GLY A 1 79 ? -2.755 8.741 20.732 1.00 80.56 79 GLY A CA 1
ATOM 566 C C . GLY A 1 79 ? -3.115 7.343 20.211 1.00 80.56 79 GLY A C 1
ATOM 567 O O . GLY A 1 79 ? -3.507 6.500 21.010 1.00 80.56 79 GLY A O 1
ATOM 568 N N . ALA A 1 80 ? -2.983 7.078 18.907 1.00 77.62 80 ALA A N 1
ATOM 569 C CA . ALA A 1 80 ? -3.303 5.779 18.299 1.00 77.62 80 ALA A CA 1
ATOM 570 C C . ALA A 1 80 ? -2.118 4.780 18.231 1.00 77.62 80 ALA A C 1
ATOM 572 O O . ALA A 1 80 ? -2.227 3.747 17.565 1.00 77.62 80 ALA A O 1
ATOM 573 N N . SER A 1 81 ? -0.989 5.092 18.877 1.00 61.44 81 SER A N 1
ATOM 574 C CA . SER A 1 81 ? 0.266 4.316 18.871 1.00 61.44 81 SER A CA 1
ATOM 575 C C . SER A 1 81 ? 0.637 3.786 20.246 1.00 61.44 81 SER A C 1
ATOM 577 O O . SER A 1 81 ? 0.538 4.604 21.189 1.00 61.44 81 SER A O 1
#

Solvent-accessible surface area (backbone atoms only — not comparable to full-atom values): 5077 Å² total; per-residue (Å²): 137,64,65,66,59,55,55,50,52,55,49,51,55,51,45,65,77,37,40,68,57,53,51,49,53,51,51,50,50,50,50,50,51,50,49,65,71,69,49,74,79,78,74,65,63,43,75,29,73,39,69,66,60,94,76,67,90,89,64,85,85,51,79,82,46,46,42,79,46,80,42,46,58,93,74,59,60,92,86,52,114

Radius of gyration: 28.36 Å; Cα contacts (8 Å, |Δi|>4): 45; chains: 1; bounding box: 68×25×63 Å

Nearest PDB structures (foldseek):
  2aze-assembly1_B  TM=3.020E-01  e=3.190E+00  Homo sapiens

Secondary structure (DSSP, 8-state):
--HHHHHHHHHHHHHHHTHHHHHHHHHHHHHHHHHHHHSPPPPPEEEEEEESS---TTPPP-TTSEEEEEEEGGGPPTT--

Sequence (81 aa):
MADLHHLTSNLRRALLRHRRLLAATSAAGAALATVSILSPTPPPTTAVAVASHDLDAGTVISAADVRVVRLTVDLVPAGAS

Mean predicted aligned error: 11.32 Å

Foldseek 3Di:
DCVVVVVVVVVVVVCVVCVVVVVVVVVVVVVVVVCVVPPDDPADWDWFKDAPDDDDPPDDDDPVRIDIDIDHPVPDDPPRD

pLDDT: mean 84.67, std 11.42, range [53.69, 96.25]